Protein AF-A0AAW9ECH1-F1 (afdb_monomer)

Radius of gyration: 19.26 Å; Cα contacts (8 Å, |Δi|>4): 66; chains: 1; bounding box: 37×34×49 Å

Mean predicted aligned error: 6.81 Å

Secondary structure (DSSP, 8-state):
----SSS-EEEEE-S-TT-----SSSPPP-EEEE--SS--------TTTGGG--TT-EEEEEETTEEEEEEEEE--

InterPro domains:
  IPR058625 Multidrug resistance protein MdtA-like, barrel-sandwich hybrid domain [PF25917] (1-32)
  IPR058626 Multidrug resistance protein MdtA-like, beta-barrel domain [PF25944] (38-76)

Nearest PDB structures (foldseek):
  5nik-assembly1_D  TM=9.747E-01  e=8.716E-04  Escherichia coli K-12
  4dk1-assembly1_B  TM=9.660E-01  e=3.219E-02  Aggregatibacter actinomycetemcomitans
  4dk1-assembly2_D  TM=9.649E-01  e=5.391E-02  Aggregatibacter actinomycetemcomitans
  2k7v-assembly1_B  TM=6.242E-01  e=5.236E+00  Escherichia coli K-12

Sequence (76 aa):
RITAPMDGVVTFIKTLEGQTVIAAQEAPTILTLADLDTMLVKAEVSEADVIYLKPDLKASFTVLGAPDKAFNGKLK

Organism: Klebsiella aerogenes (NCBI:txid548)

Foldseek 3Di:
DDDDPDDFDWPDAPDDPPDDDDPPPHHDDGTDGDHPPDDDDDDDDDPVCVVVDDWQQKDWDDDPVGRVDIDIDTHD

pLDDT: mean 89.85, std 4.01, range [78.5, 95.12]

Solvent-accessible surface area (backbone atoms only — not comparable to full-atom values): 5389 Å² total; per-residue (Å²): 137,91,74,82,93,64,85,62,44,82,75,44,76,73,54,60,91,93,64,91,80,75,60,89,86,51,80,74,70,47,62,42,72,42,64,77,91,67,81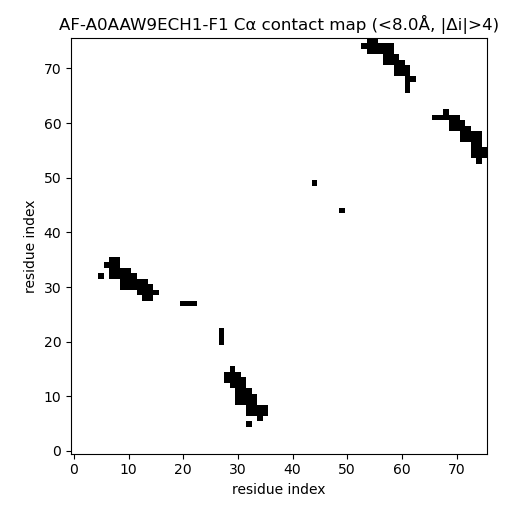,85,83,84,80,87,75,56,80,89,54,53,84,76,63,53,73,69,40,77,46,71,50,62,45,92,94,40,70,91,49,74,46,78,51,58,42,121

Structure (mmCIF, N/CA/C/O backbone):
data_AF-A0AAW9ECH1-F1
#
_entry.id   AF-A0AAW9ECH1-F1
#
loop_
_atom_site.group_PDB
_atom_site.id
_atom_site.type_symbol
_atom_site.label_atom_id
_atom_site.label_alt_id
_atom_site.label_comp_id
_atom_site.label_asym_id
_atom_site.label_entity_id
_atom_site.label_seq_id
_atom_site.pdbx_PDB_ins_code
_atom_site.Cartn_x
_atom_site.Cartn_y
_atom_site.Cartn_z
_atom_site.occupancy
_atom_site.B_iso_or_equiv
_atom_site.auth_seq_id
_atom_site.auth_comp_id
_atom_site.auth_asym_id
_atom_site.auth_atom_id
_atom_site.pdbx_PDB_model_num
ATOM 1 N N . ARG A 1 1 ? -20.867 6.133 20.572 1.00 78.50 1 ARG A N 1
ATOM 2 C CA . ARG A 1 1 ? -20.674 4.881 19.800 1.00 78.50 1 ARG A CA 1
ATOM 3 C C . ARG A 1 1 ? -19.784 5.214 18.613 1.00 78.50 1 ARG A C 1
ATOM 5 O O . ARG A 1 1 ? -20.101 6.178 17.934 1.00 78.50 1 ARG A O 1
ATOM 12 N N . ILE A 1 2 ? -18.681 4.494 18.417 1.00 82.62 2 ILE A N 1
ATOM 13 C CA . ILE A 1 2 ? -17.791 4.686 17.261 1.00 82.62 2 ILE A CA 1
ATOM 14 C C . ILE A 1 2 ? -18.214 3.684 16.185 1.00 82.62 2 ILE A C 1
ATOM 16 O O . ILE A 1 2 ? -18.430 2.513 16.493 1.00 82.62 2 ILE A O 1
ATOM 20 N N . THR A 1 3 ? -18.396 4.156 14.957 1.00 90.31 3 THR A N 1
ATOM 21 C CA . THR A 1 3 ? -18.799 3.348 13.798 1.00 90.31 3 THR A CA 1
ATOM 22 C C . THR A 1 3 ? -17.743 3.465 12.716 1.00 90.31 3 THR A C 1
ATOM 24 O O . THR A 1 3 ? -17.136 4.525 12.564 1.00 90.31 3 THR A O 1
ATOM 27 N N . ALA A 1 4 ? -17.521 2.382 11.973 1.00 90.44 4 ALA A N 1
ATOM 28 C CA . ALA A 1 4 ? -16.601 2.403 10.847 1.00 90.44 4 ALA A CA 1
ATOM 29 C C . ALA A 1 4 ? -17.098 3.403 9.781 1.00 90.44 4 ALA A C 1
ATOM 31 O O . ALA A 1 4 ? -18.276 3.350 9.421 1.00 90.44 4 ALA A O 1
ATOM 32 N N . PRO A 1 5 ? -16.246 4.330 9.303 1.00 90.94 5 PRO A N 1
ATOM 33 C CA . PRO A 1 5 ? -16.609 5.269 8.242 1.00 90.94 5 PRO A CA 1
ATOM 34 C C . PRO A 1 5 ? -16.636 4.628 6.845 1.00 90.94 5 PRO A C 1
ATOM 36 O O . PRO A 1 5 ? -17.228 5.197 5.935 1.00 90.94 5 PRO A O 1
ATOM 39 N N . MET A 1 6 ? -15.984 3.476 6.669 1.00 92.31 6 MET A N 1
ATOM 40 C CA . MET A 1 6 ? -15.921 2.718 5.420 1.00 92.31 6 MET A CA 1
ATOM 41 C C . MET A 1 6 ? -15.783 1.223 5.714 1.00 92.31 6 MET A C 1
ATOM 43 O O . MET A 1 6 ? -15.310 0.850 6.794 1.00 92.31 6 MET A O 1
ATOM 47 N N . ASP A 1 7 ? -16.148 0.393 4.739 1.00 88.81 7 ASP A N 1
ATOM 48 C CA . ASP A 1 7 ? -15.791 -1.024 4.732 1.00 88.81 7 ASP A CA 1
ATOM 49 C C . ASP A 1 7 ? -14.279 -1.181 4.518 1.00 88.81 7 ASP A C 1
ATOM 51 O O . ASP A 1 7 ? -13.641 -0.374 3.840 1.00 88.81 7 ASP A O 1
ATOM 55 N N . GLY A 1 8 ? -13.687 -2.200 5.135 1.00 88.75 8 GLY A N 1
ATOM 56 C CA . GLY A 1 8 ? -12.254 -2.456 5.053 1.00 88.75 8 GLY A CA 1
ATOM 57 C C . GLY A 1 8 ? -11.759 -3.349 6.182 1.00 88.75 8 GLY A C 1
ATOM 58 O O . GLY A 1 8 ? -12.536 -3.887 6.975 1.00 88.75 8 GLY A O 1
ATOM 59 N N . VAL A 1 9 ? -10.442 -3.496 6.267 1.00 91.19 9 VAL A N 1
ATOM 60 C CA . VAL A 1 9 ? -9.771 -4.328 7.268 1.00 91.19 9 VAL A CA 1
ATOM 61 C C . VAL A 1 9 ? -9.123 -3.438 8.325 1.00 91.19 9 VAL A C 1
ATOM 63 O O . VAL A 1 9 ? -8.540 -2.398 8.014 1.00 91.19 9 VAL A O 1
ATOM 66 N N . VAL A 1 10 ? -9.208 -3.845 9.594 1.00 91.00 10 VAL A N 1
ATOM 67 C CA . VAL A 1 10 ? -8.493 -3.178 10.691 1.00 91.00 10 VAL A CA 1
ATOM 68 C C . VAL A 1 10 ? -7.001 -3.454 10.544 1.00 91.00 10 VAL A C 1
ATOM 70 O O . VAL A 1 10 ? -6.562 -4.592 10.690 1.00 91.00 10 VAL A O 1
ATOM 73 N N . THR A 1 11 ? -6.220 -2.412 10.266 1.00 88.62 11 THR A N 1
ATOM 74 C CA . THR A 1 11 ? -4.762 -2.515 10.098 1.00 88.62 11 THR A CA 1
ATOM 75 C C . THR A 1 11 ? -4.004 -2.172 11.369 1.00 88.62 11 THR A C 1
ATOM 77 O O . THR A 1 11 ? -2.918 -2.700 11.600 1.00 88.62 11 THR A O 1
ATOM 80 N N . PHE A 1 12 ? -4.566 -1.300 12.209 1.00 87.44 12 PHE A N 1
ATOM 81 C CA . PHE A 1 12 ? -3.924 -0.878 13.447 1.00 87.44 12 PHE A CA 1
ATOM 82 C C . PHE A 1 12 ? -4.945 -0.511 14.523 1.00 87.44 12 PHE A C 1
ATOM 84 O O . PHE A 1 12 ? -5.952 0.141 14.248 1.00 87.44 12 PHE A O 1
ATOM 91 N N . ILE A 1 13 ? -4.656 -0.893 15.767 1.00 86.44 13 ILE A N 1
ATOM 92 C CA . ILE A 1 13 ? -5.422 -0.502 16.953 1.00 86.44 13 ILE A CA 1
ATOM 93 C C . ILE A 1 13 ? -4.498 0.366 17.801 1.00 86.44 13 ILE A C 1
ATOM 95 O O . ILE A 1 13 ? -3.510 -0.123 18.345 1.00 86.44 13 ILE A O 1
ATOM 99 N N . LYS A 1 14 ? -4.800 1.664 17.883 1.00 85.19 14 LYS A N 1
ATOM 100 C CA . LYS A 1 14 ? -3.969 2.630 18.614 1.00 85.19 14 LYS A CA 1
ATOM 101 C C . LYS A 1 14 ? -4.382 2.749 20.076 1.00 85.19 14 LYS A C 1
ATOM 103 O O . LYS A 1 14 ? -3.535 2.994 20.930 1.00 85.19 14 LYS A O 1
ATOM 108 N N . THR A 1 15 ? -5.670 2.587 20.359 1.00 84.25 15 THR A N 1
ATOM 109 C CA . THR A 1 15 ? -6.224 2.709 21.708 1.00 84.25 15 THR A CA 1
ATOM 110 C C . THR A 1 15 ? -6.910 1.414 22.102 1.00 84.25 15 THR A C 1
ATOM 112 O O . THR A 1 15 ? -7.749 0.898 21.364 1.00 84.25 15 THR A O 1
ATOM 115 N N . LEU A 1 16 ? -6.546 0.900 23.272 1.00 83.31 16 LEU A N 1
ATOM 116 C CA . LEU A 1 16 ? -7.122 -0.307 23.849 1.00 83.31 16 LEU A CA 1
ATOM 117 C C . LEU A 1 16 ? -8.319 0.028 24.736 1.00 83.31 16 LEU A C 1
ATOM 119 O O . LEU A 1 16 ? -8.467 1.144 25.242 1.00 83.31 16 LEU A O 1
ATOM 123 N N . GLU A 1 17 ? -9.165 -0.971 24.952 1.00 83.19 17 GLU A N 1
ATOM 124 C CA . GLU A 1 17 ? -10.279 -0.859 25.883 1.00 83.19 17 GLU A CA 1
ATOM 125 C C . GLU A 1 17 ? -9.781 -0.507 27.297 1.00 83.19 17 GLU A C 1
ATOM 127 O O . GLU A 1 17 ? -8.772 -1.029 27.769 1.00 83.19 17 GLU A O 1
ATOM 132 N N . GLY A 1 18 ? -10.475 0.420 27.961 1.00 85.00 18 GLY A N 1
ATOM 133 C CA . GLY A 1 18 ? -10.126 0.888 29.306 1.00 85.00 18 GLY A CA 1
ATOM 134 C C . GLY A 1 18 ? -9.089 2.016 29.363 1.00 85.00 18 GLY A C 1
ATOM 135 O O . GLY A 1 18 ? -8.823 2.525 30.451 1.00 85.00 18 GLY A O 1
ATOM 136 N N . GLN A 1 19 ? -8.526 2.458 28.233 1.00 83.88 19 GLN A N 1
ATOM 137 C CA . GLN A 1 19 ? -7.656 3.637 28.211 1.00 83.88 19 GLN A CA 1
ATOM 138 C C . GLN A 1 19 ? -8.459 4.944 28.251 1.00 83.88 19 GLN A C 1
ATOM 140 O O . GLN A 1 19 ? -9.402 5.146 27.485 1.00 83.88 19 GLN A O 1
ATOM 145 N N . THR A 1 20 ? -8.039 5.870 29.115 1.00 85.06 20 THR A N 1
ATOM 146 C CA . THR A 1 20 ? -8.575 7.235 29.147 1.00 85.06 20 THR A CA 1
ATOM 147 C C . THR A 1 20 ? -8.087 8.011 27.928 1.00 85.06 20 THR A C 1
ATOM 149 O O . THR A 1 20 ? -6.883 8.135 27.706 1.00 85.06 20 THR A O 1
ATOM 152 N N . VAL A 1 21 ? -9.018 8.577 27.161 1.00 82.31 21 VAL A N 1
ATOM 153 C CA . VAL A 1 21 ? -8.724 9.434 26.006 1.00 82.31 21 VAL A CA 1
ATOM 154 C C . VAL A 1 21 ? -9.218 10.855 26.257 1.00 82.31 21 VAL A C 1
ATOM 156 O O . VAL A 1 21 ? -10.316 11.057 26.774 1.00 82.31 21 VAL A O 1
ATOM 159 N N . ILE A 1 22 ? -8.413 11.848 25.882 1.00 82.75 22 ILE A N 1
ATOM 160 C CA . ILE A 1 22 ? -8.783 13.266 25.939 1.00 82.75 22 ILE A CA 1
ATOM 161 C C . ILE A 1 22 ? -8.868 13.772 24.501 1.00 82.75 22 ILE A C 1
ATOM 163 O O . ILE A 1 22 ? -7.874 13.753 23.786 1.00 82.75 22 ILE A O 1
ATOM 167 N N . ALA A 1 23 ? -10.054 14.220 24.084 1.00 82.25 23 ALA A N 1
ATOM 168 C CA . ALA A 1 23 ? -10.326 14.695 22.722 1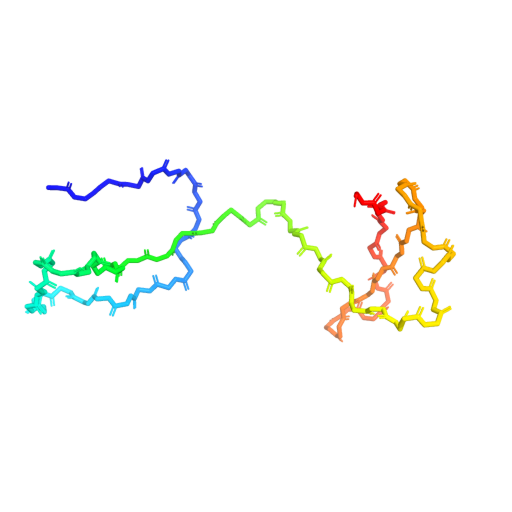.00 82.25 23 A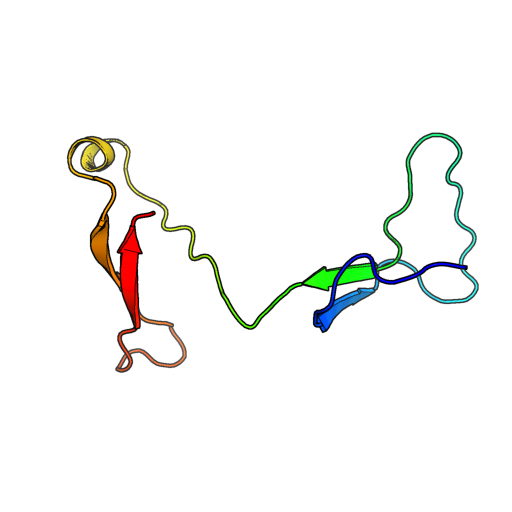LA A CA 1
ATOM 169 C C . ALA A 1 23 ? -10.569 16.217 22.646 1.00 82.25 23 ALA A C 1
ATOM 171 O O . ALA A 1 23 ? -11.159 16.709 21.691 1.00 82.25 23 ALA A O 1
ATOM 172 N N . ALA A 1 24 ? -10.174 16.963 23.685 1.00 84.06 24 ALA A N 1
ATOM 173 C CA . ALA A 1 24 ? -10.508 18.382 23.828 1.00 84.06 24 ALA A CA 1
ATOM 174 C C . ALA A 1 24 ? -9.737 19.308 22.867 1.00 84.06 24 ALA A C 1
ATOM 176 O O . ALA A 1 24 ? -10.210 20.403 22.584 1.00 84.06 24 ALA A O 1
ATOM 177 N N . GLN A 1 25 ? -8.568 18.882 22.377 1.00 80.06 25 GLN A N 1
ATOM 178 C CA . GLN A 1 25 ? -7.706 19.702 21.514 1.00 80.06 25 GLN A CA 1
ATOM 179 C C . GLN A 1 25 ? -7.325 19.004 20.203 1.00 80.06 25 GLN A C 1
ATOM 181 O O . GLN A 1 25 ? -7.213 19.664 19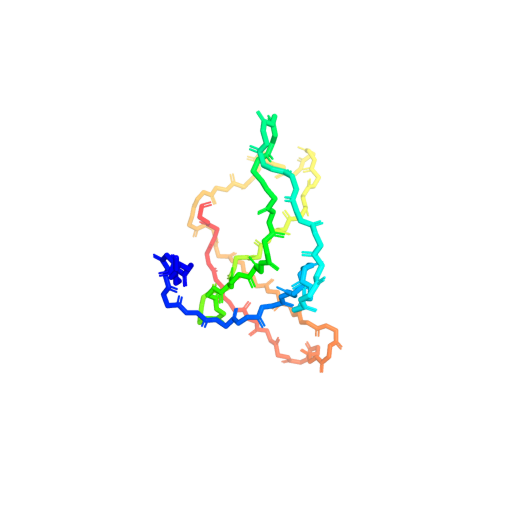.175 1.00 80.06 25 GLN A O 1
ATOM 186 N N . GLU A 1 26 ? -7.198 17.676 20.215 1.00 85.62 26 GLU A N 1
ATOM 187 C CA . GLU A 1 26 ? -6.979 16.853 19.026 1.00 85.62 26 GLU A CA 1
ATOM 188 C C . GLU A 1 26 ? -7.846 15.595 19.122 1.00 85.62 26 GLU A C 1
ATOM 190 O O . GLU A 1 26 ? -7.999 15.016 20.200 1.00 85.62 26 GLU A O 1
ATOM 195 N N . ALA A 1 27 ? -8.437 15.177 18.002 1.00 86.38 27 ALA A N 1
ATOM 196 C CA . ALA A 1 27 ? -9.237 13.962 17.959 1.00 86.38 27 ALA A CA 1
ATOM 197 C C . ALA A 1 27 ? -8.313 12.726 17.982 1.00 86.38 27 ALA A C 1
ATOM 199 O O . ALA A 1 27 ? -7.539 12.531 17.042 1.00 86.38 27 ALA A O 1
ATOM 200 N N . PRO A 1 28 ? -8.384 11.860 19.011 1.00 85.50 28 PRO A N 1
ATOM 201 C CA . PRO A 1 28 ? -7.535 10.681 19.078 1.00 85.50 28 PRO A CA 1
ATOM 202 C C . PRO A 1 28 ? -7.966 9.647 18.033 1.00 85.50 28 PRO A C 1
ATOM 204 O O . PRO A 1 28 ? -9.142 9.300 17.912 1.00 85.50 28 PRO A O 1
ATOM 207 N N . THR A 1 29 ? -7.001 9.097 17.300 1.00 86.94 29 THR A N 1
ATOM 208 C CA . THR A 1 29 ? -7.232 7.914 16.463 1.00 86.94 29 THR A CA 1
ATOM 209 C C . THR A 1 29 ? -7.369 6.687 17.357 1.00 86.94 29 THR A C 1
ATOM 211 O O . THR A 1 29 ? -6.428 6.349 18.066 1.00 86.94 29 THR A O 1
ATOM 214 N N . ILE A 1 30 ? -8.515 6.009 17.306 1.00 88.38 30 ILE A N 1
ATOM 215 C CA . ILE A 1 30 ? -8.754 4.776 18.074 1.00 88.38 30 ILE A CA 1
ATOM 216 C C . ILE A 1 30 ? -8.254 3.551 17.302 1.00 88.38 30 ILE A C 1
ATOM 218 O O . ILE A 1 30 ? -7.538 2.706 17.838 1.00 88.38 30 ILE A O 1
ATOM 222 N N . LEU A 1 31 ? -8.602 3.488 16.018 1.00 89.50 31 LEU A N 1
ATOM 223 C CA . LEU A 1 31 ? -8.254 2.412 15.098 1.00 89.50 31 LEU A CA 1
ATOM 224 C C . LEU A 1 31 ? -8.055 2.968 13.689 1.00 89.50 31 LEU A C 1
ATOM 226 O O . LEU A 1 31 ? -8.609 4.014 13.341 1.00 89.50 31 LEU A O 1
ATOM 230 N N . THR A 1 32 ? -7.273 2.256 12.888 1.00 90.44 32 THR A N 1
ATOM 231 C CA . THR A 1 32 ? -7.040 2.551 11.476 1.00 90.44 32 THR A CA 1
ATOM 232 C C . THR A 1 32 ? -7.622 1.422 10.638 1.00 90.44 32 THR A C 1
ATOM 234 O O . THR A 1 32 ? -7.347 0.246 10.882 1.00 90.44 32 THR A O 1
ATOM 237 N N . LEU A 1 33 ? -8.444 1.801 9.663 1.00 90.75 33 LEU A N 1
ATOM 238 C CA . LEU A 1 33 ? -9.006 0.912 8.653 1.00 90.75 33 LEU A CA 1
ATOM 239 C C . LEU A 1 33 ? -8.287 1.162 7.330 1.00 90.75 33 LEU A C 1
ATOM 241 O O . LEU A 1 33 ? -7.929 2.305 7.034 1.00 90.75 33 LEU A O 1
ATOM 245 N N . ALA A 1 34 ? -8.103 0.112 6.540 1.00 90.56 34 ALA A N 1
ATOM 246 C CA . ALA A 1 34 ? -7.655 0.229 5.161 1.00 90.56 34 ALA A CA 1
ATOM 247 C C . ALA A 1 34 ? -8.477 -0.683 4.250 1.00 90.56 34 ALA A C 1
ATOM 249 O O . ALA A 1 34 ? -8.812 -1.808 4.623 1.00 90.56 34 ALA A O 1
ATOM 250 N N . ASP A 1 35 ? -8.760 -0.191 3.048 1.00 91.94 35 ASP A N 1
ATOM 251 C CA . ASP A 1 35 ? -9.175 -1.025 1.927 1.00 91.94 35 ASP A CA 1
ATOM 252 C C . ASP A 1 35 ? -7.923 -1.682 1.329 1.00 91.94 35 ASP A C 1
ATOM 254 O O . ASP A 1 35 ? -6.955 -0.996 0.988 1.00 91.94 35 ASP A O 1
ATOM 258 N N . LEU A 1 36 ? -7.926 -3.013 1.277 1.00 89.94 36 LEU A N 1
ATOM 259 C CA . LEU A 1 36 ? -6.819 -3.827 0.776 1.00 89.94 36 LEU A CA 1
ATOM 260 C C . LEU A 1 36 ? -7.143 -4.487 -0.572 1.00 89.94 36 LEU A C 1
ATOM 262 O O . LEU A 1 36 ? -6.272 -5.154 -1.133 1.00 89.94 36 LEU A O 1
ATOM 266 N N . ASP A 1 37 ? -8.353 -4.292 -1.107 1.00 90.12 37 ASP A N 1
ATOM 267 C CA . ASP A 1 37 ? -8.758 -4.858 -2.396 1.00 90.12 37 ASP A CA 1
ATOM 268 C C . ASP A 1 37 ? -8.021 -4.163 -3.549 1.0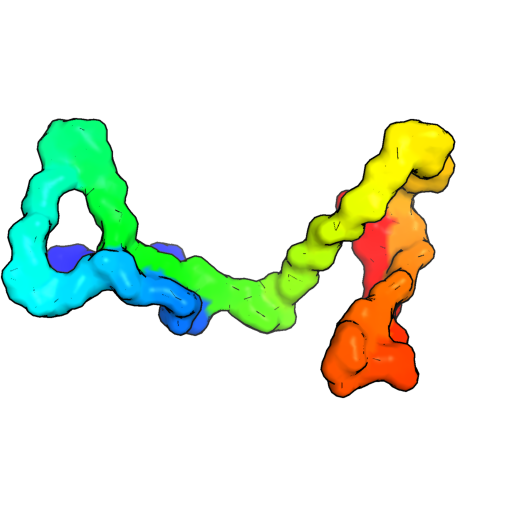0 90.12 37 ASP A C 1
ATOM 270 O O . ASP A 1 37 ? -7.675 -4.790 -4.553 1.00 90.12 37 ASP A O 1
ATOM 274 N N . THR A 1 38 ? -7.727 -2.866 -3.395 1.00 87.50 38 THR A N 1
ATOM 275 C CA . THR A 1 38 ? -6.934 -2.082 -4.350 1.00 87.50 38 THR A CA 1
ATOM 276 C C . THR A 1 38 ? -5.757 -1.402 -3.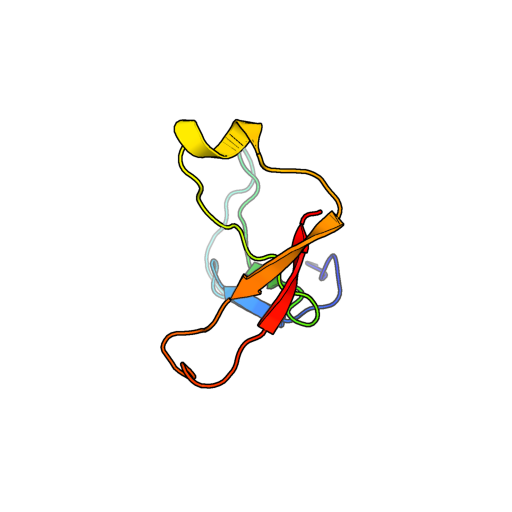662 1.00 87.50 38 THR A C 1
ATOM 278 O O . THR A 1 38 ? -5.925 -0.528 -2.818 1.00 87.50 38 THR A O 1
ATOM 281 N N . MET A 1 39 ? -4.540 -1.744 -4.087 1.00 89.75 39 MET A N 1
ATOM 282 C CA . MET A 1 39 ? -3.307 -1.175 -3.537 1.00 89.75 39 MET A CA 1
ATOM 283 C C . MET A 1 39 ? -2.740 -0.080 -4.444 1.00 89.75 39 MET A C 1
ATOM 285 O O . MET A 1 39 ? -2.579 -0.276 -5.649 1.00 89.75 39 MET A O 1
ATOM 289 N N . LEU A 1 40 ? -2.376 1.061 -3.852 1.00 91.25 40 LEU A N 1
ATOM 290 C CA . LEU A 1 40 ? -1.661 2.132 -4.543 1.00 91.25 40 LEU A CA 1
ATOM 291 C C . LEU A 1 40 ? -0.159 1.984 -4.306 1.00 91.25 40 LEU A C 1
ATOM 293 O O . LEU A 1 40 ? 0.330 2.145 -3.187 1.00 91.25 40 LEU A O 1
ATOM 297 N N . VAL A 1 41 ? 0.577 1.709 -5.378 1.00 91.56 41 VAL A N 1
ATOM 298 C CA . VAL A 1 41 ? 2.038 1.631 -5.339 1.00 91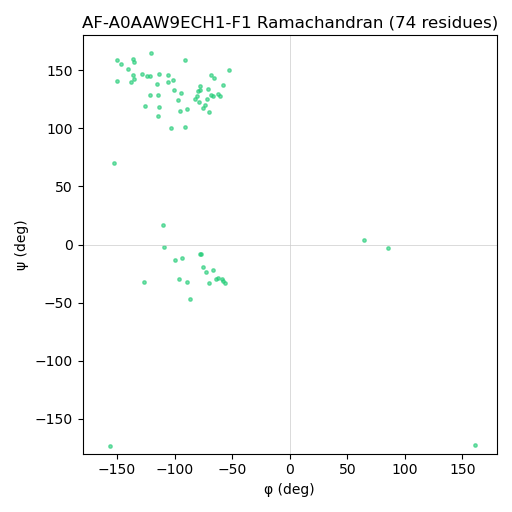.56 41 VAL A CA 1
ATOM 299 C C . VAL A 1 41 ? 2.611 3.015 -5.613 1.00 91.56 41 VAL A C 1
ATOM 301 O O . VAL A 1 41 ? 2.425 3.569 -6.694 1.00 91.56 41 VAL A O 1
ATOM 304 N N . LYS A 1 42 ? 3.310 3.580 -4.627 1.00 92.12 42 LYS A N 1
ATOM 305 C CA . LYS A 1 42 ? 4.072 4.823 -4.789 1.00 92.12 42 LYS A CA 1
ATOM 306 C C . LYS A 1 42 ? 5.491 4.466 -5.215 1.00 92.12 42 LYS A C 1
ATOM 308 O O . LYS A 1 42 ? 6.287 4.038 -4.387 1.00 92.12 42 LYS A O 1
ATOM 313 N N . ALA A 1 43 ? 5.774 4.597 -6.506 1.00 91.88 43 ALA A N 1
ATOM 314 C CA . ALA A 1 43 ? 7.124 4.441 -7.026 1.00 91.88 43 ALA A CA 1
ATOM 315 C C . ALA A 1 43 ? 7.899 5.750 -6.835 1.00 91.88 43 ALA A C 1
ATOM 317 O O . ALA A 1 43 ? 7.447 6.808 -7.273 1.00 91.88 43 ALA A O 1
ATOM 318 N N . GLU A 1 44 ? 9.053 5.676 -6.181 1.00 92.31 44 GLU A N 1
ATOM 319 C CA . GLU A 1 44 ? 9.991 6.794 -6.110 1.00 92.31 44 GLU A CA 1
ATOM 320 C C . GLU A 1 44 ? 10.798 6.852 -7.408 1.00 92.31 44 GLU A C 1
ATOM 322 O O . GLU A 1 44 ? 11.299 5.834 -7.887 1.00 92.31 44 GLU A O 1
ATOM 327 N N . VAL A 1 45 ? 10.896 8.043 -7.993 1.00 92.56 45 VAL A N 1
ATOM 328 C CA . VAL A 1 45 ? 11.598 8.278 -9.256 1.00 92.56 45 VAL A CA 1
ATOM 329 C C . VAL A 1 45 ? 12.581 9.427 -9.101 1.00 92.56 45 VAL A C 1
ATOM 331 O O . VAL A 1 45 ? 12.334 10.371 -8.351 1.00 92.56 45 VAL A O 1
ATOM 334 N N . SER A 1 46 ? 13.701 9.342 -9.814 1.00 95.00 46 SER A N 1
ATOM 335 C CA . SER A 1 46 ? 14.682 10.418 -9.863 1.00 95.00 46 SER A CA 1
ATOM 336 C C . SER A 1 46 ? 14.099 11.648 -10.559 1.00 95.00 46 SER A C 1
ATOM 338 O O . SER A 1 46 ? 13.391 11.532 -11.560 1.00 95.00 46 SER A O 1
ATOM 340 N N . GLU A 1 47 ? 14.451 12.840 -10.078 1.00 93.88 47 GLU A N 1
ATOM 341 C CA . GLU A 1 47 ? 14.096 14.107 -10.730 1.00 93.88 47 GLU A CA 1
ATOM 342 C C . GLU A 1 47 ? 14.585 14.151 -12.188 1.00 93.88 47 GLU A C 1
ATOM 344 O O . GLU A 1 47 ? 13.894 14.675 -13.056 1.00 93.88 47 GLU A O 1
ATOM 349 N N . ALA A 1 48 ? 15.726 13.523 -12.489 1.00 92.25 48 ALA A N 1
ATOM 350 C CA . ALA A 1 48 ? 16.249 13.432 -13.852 1.00 92.25 48 ALA A CA 1
ATOM 351 C C . ALA A 1 48 ? 15.311 12.672 -14.812 1.00 92.25 48 ALA A C 1
ATOM 353 O O . ALA A 1 48 ? 15.287 12.959 -16.010 1.00 92.25 48 ALA A O 1
ATOM 354 N N . ASP A 1 49 ? 14.519 11.734 -14.287 1.00 90.94 49 ASP A N 1
ATOM 355 C CA . ASP A 1 49 ? 13.655 10.854 -15.075 1.00 90.94 49 ASP A CA 1
ATOM 356 C C . ASP A 1 49 ? 12.191 11.325 -15.099 1.00 90.94 49 ASP A C 1
ATOM 358 O O . ASP A 1 49 ? 11.405 10.876 -15.941 1.00 90.94 49 ASP A O 1
ATOM 362 N N . VAL A 1 50 ? 11.814 12.270 -14.225 1.00 91.12 50 VAL A N 1
ATOM 363 C CA . VAL A 1 50 ? 10.431 12.768 -14.099 1.00 91.12 50 VAL A CA 1
ATOM 364 C C . VAL A 1 50 ? 9.893 13.369 -15.399 1.00 91.12 50 VAL A C 1
ATOM 366 O O . VAL A 1 50 ? 8.703 13.269 -15.684 1.00 91.12 50 VAL A O 1
ATOM 369 N N . ILE A 1 51 ? 10.771 13.930 -16.234 1.00 93.56 51 ILE A N 1
ATOM 370 C CA . ILE A 1 51 ? 10.407 14.555 -17.514 1.00 93.56 51 ILE A CA 1
ATOM 371 C C . ILE A 1 51 ? 9.883 13.553 -18.555 1.00 93.56 51 ILE A C 1
ATOM 373 O O . ILE A 1 51 ? 9.182 13.946 -19.490 1.00 93.56 51 ILE A O 1
ATOM 377 N N . TYR A 1 52 ? 10.210 12.265 -18.409 1.00 91.06 52 TYR A N 1
ATOM 378 C CA . TYR A 1 52 ? 9.784 11.209 -19.333 1.00 91.06 52 TYR A CA 1
ATOM 379 C C . TYR A 1 52 ? 8.496 10.509 -18.881 1.00 91.06 52 TYR A C 1
ATOM 381 O O . TYR A 1 52 ? 7.885 9.775 -19.663 1.00 91.06 52 TYR A O 1
ATOM 389 N N . LEU A 1 53 ? 8.062 10.741 -17.640 1.00 92.50 53 LEU A N 1
ATOM 390 C CA . LEU A 1 53 ? 6.871 10.134 -17.057 1.00 92.50 53 LEU A CA 1
ATOM 391 C C . LEU A 1 53 ? 5.600 10.826 -17.551 1.00 92.50 53 LEU A C 1
ATOM 393 O O . LEU A 1 53 ? 5.515 12.050 -17.634 1.00 92.50 53 LEU A O 1
ATOM 397 N N . LYS A 1 54 ? 4.590 10.020 -17.885 1.00 93.25 54 LYS A N 1
ATOM 398 C CA . LYS A 1 54 ? 3.284 10.489 -18.359 1.00 93.25 54 LYS A CA 1
ATOM 399 C C . LYS A 1 54 ? 2.167 9.632 -17.761 1.00 93.25 54 LYS A C 1
ATOM 401 O O . LYS A 1 54 ? 2.396 8.440 -17.529 1.00 93.25 54 LYS A O 1
ATOM 406 N N . PRO A 1 55 ? 0.963 10.197 -17.564 1.00 94.06 55 PRO A N 1
ATOM 407 C CA . PRO A 1 55 ? -0.224 9.400 -17.282 1.00 94.06 55 PRO A CA 1
ATOM 408 C C . PRO A 1 55 ? -0.414 8.304 -18.337 1.00 94.06 55 PRO A C 1
ATOM 410 O O . PRO A 1 55 ? -0.006 8.462 -19.490 1.00 94.06 55 PRO A O 1
ATOM 413 N N . ASP A 1 56 ? -1.009 7.186 -17.929 1.00 94.12 56 ASP A N 1
ATOM 414 C CA . ASP A 1 56 ? -1.235 5.983 -18.739 1.00 94.12 56 ASP A CA 1
ATOM 415 C C . ASP A 1 56 ? 0.023 5.231 -19.206 1.00 94.12 56 ASP A C 1
ATOM 417 O O . ASP A 1 56 ? -0.090 4.219 -19.913 1.00 94.12 56 ASP A O 1
ATOM 421 N N . LEU A 1 57 ? 1.221 5.653 -18.787 1.00 93.81 57 LEU A N 1
ATOM 422 C CA . LEU A 1 57 ? 2.446 4.916 -19.077 1.00 93.81 57 LEU A CA 1
ATOM 423 C C . LEU A 1 57 ? 2.353 3.509 -18.472 1.00 93.81 57 LEU A C 1
ATOM 425 O O . LEU A 1 57 ? 2.049 3.342 -17.290 1.00 93.81 57 LEU A O 1
ATOM 429 N N . LYS A 1 58 ? 2.600 2.485 -19.294 1.00 94.56 58 LYS A N 1
ATOM 430 C CA . LYS A 1 58 ? 2.635 1.093 -18.834 1.00 94.56 58 LYS A CA 1
ATOM 431 C C . LYS A 1 58 ? 3.852 0.900 -17.939 1.00 94.56 58 LYS A C 1
ATOM 433 O O . LYS A 1 58 ? 4.967 1.200 -18.359 1.00 94.56 58 LYS A O 1
ATOM 438 N N . ALA A 1 59 ? 3.637 0.353 -16.752 1.00 93.38 59 ALA A N 1
ATOM 439 C CA . ALA A 1 59 ? 4.704 -0.003 -15.831 1.00 93.38 59 ALA A CA 1
ATOM 440 C C . ALA A 1 59 ? 4.458 -1.381 -15.230 1.00 93.38 59 ALA A C 1
ATOM 442 O O . ALA A 1 59 ? 3.325 -1.867 -15.172 1.00 93.38 59 ALA A O 1
ATOM 443 N N . SER A 1 60 ? 5.537 -1.998 -14.772 1.00 93.50 60 SER A N 1
ATOM 444 C CA . SER A 1 60 ? 5.495 -3.270 -14.070 1.00 93.50 60 SER A CA 1
ATOM 445 C C . SER A 1 60 ? 6.404 -3.236 -12.854 1.00 93.50 60 SER A C 1
ATOM 447 O O . SER A 1 60 ? 7.471 -2.627 -12.908 1.00 93.50 60 SER A O 1
ATOM 449 N N . PHE A 1 61 ? 6.012 -3.923 -11.788 1.00 93.50 61 PHE A N 1
ATOM 450 C CA . PHE A 1 61 ? 6.836 -4.095 -10.594 1.00 93.50 61 PHE A CA 1
ATOM 451 C C . PHE A 1 61 ? 6.782 -5.543 -10.108 1.00 93.50 61 PHE A C 1
ATOM 453 O O . PHE A 1 61 ? 5.862 -6.293 -10.433 1.00 93.50 61 PHE A O 1
ATOM 460 N N . THR A 1 62 ? 7.773 -5.935 -9.319 1.00 95.12 62 THR A N 1
ATOM 461 C CA . THR A 1 62 ? 7.821 -7.224 -8.622 1.00 95.12 62 THR A CA 1
ATOM 462 C C . THR A 1 62 ? 7.898 -6.973 -7.122 1.00 95.12 62 THR A C 1
ATOM 464 O O . THR A 1 62 ? 8.170 -5.857 -6.672 1.00 95.12 62 THR A O 1
ATOM 467 N N . VAL A 1 63 ? 7.629 -8.005 -6.328 1.00 94.38 63 VAL A N 1
ATOM 468 C CA . VAL A 1 63 ? 7.800 -7.953 -4.872 1.00 94.38 63 VAL A CA 1
ATOM 469 C C . VAL A 1 63 ? 8.919 -8.898 -4.465 1.00 94.38 63 VAL A C 1
ATOM 471 O O . VAL A 1 63 ? 9.085 -9.956 -5.066 1.00 94.38 63 VAL A O 1
ATOM 474 N N . LEU A 1 64 ? 9.669 -8.552 -3.418 1.00 93.00 64 LEU A N 1
ATOM 475 C CA . LEU A 1 64 ? 10.813 -9.355 -2.963 1.00 93.00 64 LEU A CA 1
ATOM 476 C C . LEU A 1 64 ? 10.428 -10.800 -2.604 1.00 93.00 64 LEU A C 1
ATOM 478 O O . LEU A 1 64 ? 11.219 -11.714 -2.804 1.00 93.00 64 LEU A O 1
ATOM 482 N N . GLY A 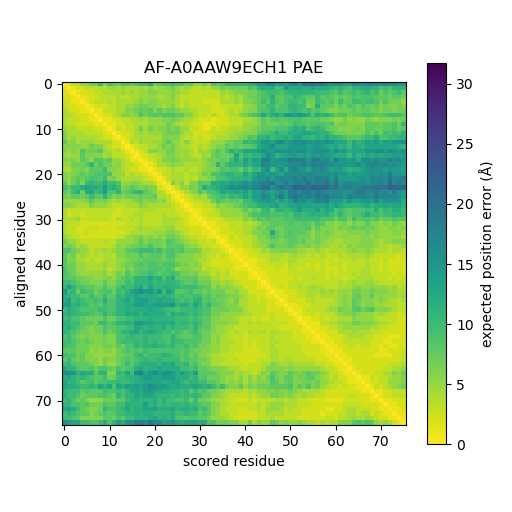1 65 ? 9.203 -11.015 -2.113 1.00 93.81 65 GLY A N 1
ATOM 483 C CA . GLY A 1 65 ? 8.680 -12.351 -1.804 1.00 93.81 65 GLY A CA 1
ATOM 484 C C . GLY A 1 65 ? 8.231 -13.169 -3.022 1.00 93.81 65 GLY A C 1
ATOM 485 O O . GLY A 1 65 ? 7.902 -14.340 -2.867 1.00 93.81 65 GLY A O 1
ATOM 486 N N . ALA A 1 66 ? 8.180 -12.573 -4.216 1.00 93.06 66 ALA A N 1
ATOM 487 C CA . ALA A 1 66 ? 7.780 -13.236 -5.457 1.00 93.06 66 ALA A CA 1
ATOM 488 C C . ALA A 1 66 ? 8.457 -12.556 -6.667 1.00 93.06 66 ALA A C 1
ATOM 490 O O . ALA A 1 66 ? 7.781 -11.874 -7.444 1.00 93.06 66 ALA A O 1
ATOM 491 N N . PRO A 1 67 ? 9.786 -12.712 -6.831 1.00 91.62 67 PRO A N 1
ATOM 492 C CA . PRO A 1 67 ? 10.544 -12.024 -7.878 1.00 91.62 67 PRO A CA 1
ATOM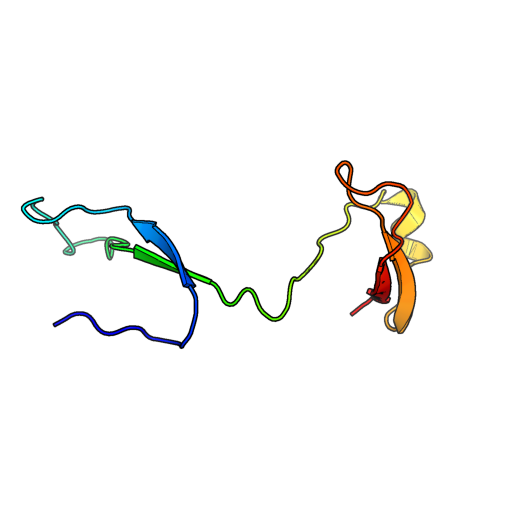 493 C C . PRO A 1 67 ? 10.118 -12.434 -9.295 1.00 91.62 67 PRO A C 1
ATOM 495 O O . PRO A 1 67 ? 10.142 -11.603 -10.198 1.00 91.62 67 PRO A O 1
ATOM 498 N N . ASP A 1 68 ? 9.649 -13.672 -9.477 1.00 94.25 68 ASP A N 1
ATOM 499 C CA . ASP A 1 68 ? 9.195 -14.189 -10.777 1.00 94.25 68 ASP A CA 1
ATOM 500 C C . ASP A 1 68 ? 7.787 -13.705 -11.166 1.00 94.25 68 ASP A C 1
ATOM 502 O O . ASP A 1 68 ? 7.319 -13.942 -12.282 1.00 94.25 68 ASP A O 1
ATOM 506 N N . LYS A 1 69 ? 7.081 -13.028 -10.251 1.00 94.06 69 LYS A N 1
ATOM 507 C CA . LYS A 1 69 ? 5.726 -12.526 -10.483 1.00 94.06 69 LYS A CA 1
ATOM 508 C C . LYS A 1 69 ? 5.752 -11.022 -10.738 1.00 94.06 69 LYS A C 1
ATOM 510 O O . LYS A 1 69 ? 5.775 -10.218 -9.807 1.00 94.06 69 LYS A O 1
ATOM 515 N N . ALA A 1 70 ? 5.679 -10.653 -12.014 1.00 92.50 70 ALA A N 1
ATOM 516 C CA . ALA A 1 70 ? 5.497 -9.268 -12.432 1.00 92.50 70 ALA A CA 1
ATOM 517 C C . ALA A 1 70 ? 4.022 -8.847 -12.343 1.00 92.50 70 ALA A C 1
ATOM 519 O O . ALA A 1 70 ? 3.129 -9.493 -12.898 1.00 92.50 70 ALA A O 1
ATOM 520 N N . PHE A 1 71 ? 3.778 -7.731 -11.668 1.00 93.06 71 PHE A N 1
ATOM 521 C CA . PHE A 1 71 ? 2.496 -7.043 -11.624 1.00 93.06 71 PHE A CA 1
ATOM 522 C C . PHE A 1 71 ? 2.523 -5.910 -12.641 1.00 93.06 71 PHE A C 1
ATOM 524 O O . PHE A 1 71 ? 3.408 -5.061 -12.591 1.00 93.06 71 PHE A O 1
ATOM 531 N N . ASN A 1 72 ? 1.561 -5.896 -13.562 1.00 93.94 72 ASN A N 1
ATOM 532 C CA . ASN A 1 72 ? 1.457 -4.880 -14.605 1.00 93.94 72 ASN A CA 1
ATOM 533 C C . ASN A 1 72 ? 0.382 -3.857 -14.243 1.00 93.94 72 ASN A C 1
ATOM 535 O O . ASN A 1 72 ? -0.685 -4.218 -13.746 1.00 93.94 72 ASN A O 1
ATOM 539 N N . GLY A 1 73 ? 0.638 -2.592 -14.551 1.00 92.50 73 GLY A N 1
ATOM 540 C CA . GLY A 1 73 ? -0.293 -1.501 -14.318 1.00 92.50 73 GLY A CA 1
ATOM 541 C C . GLY A 1 73 ? -0.031 -0.318 -15.238 1.00 92.50 73 GLY A C 1
ATOM 542 O O . GLY A 1 73 ? 0.795 -0.368 -16.155 1.00 92.50 73 GLY A O 1
ATOM 543 N N . LYS A 1 74 ? -0.764 0.760 -14.987 1.00 94.19 74 LYS A N 1
ATOM 544 C CA . LYS A 1 74 ? -0.558 2.048 -15.638 1.00 94.19 74 LYS A CA 1
ATOM 545 C C . LYS A 1 74 ? -0.342 3.120 -14.587 1.00 94.19 74 LYS A C 1
ATOM 547 O O . LYS A 1 74 ? -0.965 3.068 -13.527 1.00 94.19 74 LYS A O 1
ATOM 552 N N . LEU A 1 75 ? 0.516 4.080 -14.901 1.00 91.88 75 LEU A N 1
ATOM 553 C CA . LEU A 1 75 ? 0.694 5.268 -14.080 1.00 91.88 75 LEU A CA 1
ATOM 554 C C . LEU A 1 75 ? -0.587 6.101 -14.136 1.00 91.88 75 LEU A C 1
ATOM 556 O O . LEU A 1 75 ? -1.098 6.379 -15.222 1.00 91.88 75 LEU A O 1
ATOM 560 N N . LYS A 1 76 ? -1.103 6.447 -12.959 1.00 87.44 76 LYS A N 1
ATOM 561 C CA . LYS A 1 76 ? -2.285 7.290 -12.790 1.00 87.44 76 LYS A CA 1
ATOM 562 C C . LYS A 1 76 ? -1.876 8.737 -12.566 1.00 87.44 76 LYS A C 1
ATOM 564 O O . LYS A 1 76 ? -0.877 8.942 -11.845 1.00 87.44 76 LYS A O 1
#